Protein AF-A0A1E3PNE6-F1 (afdb_monomer)

InterPro domains:
  IPR037507 Large ribosomal subunit protein mL59 [PTHR28041] (3-87)
  IPR040922 Large ribosomal subunit protein mL59 domain [PF18126] (7-91)

Nearest PDB structures (foldseek):
  5mrc-assembly1_b  TM=9.401E-01  e=1.419E-09  Saccharomyces cerevisiae
  6ywy-assembly1_b  TM=6.662E-01  e=4.002E-05  Neurospora crassa
  9g6k-assembly1_LK  TM=3.836E-01  e=2.087E+00  Toxoplasma gondii

Sequence (97 aa):
FYSLPPKLINFFARYPPAPFREYSSQPELTTAPNANPFLNNRHPVTNNVHDAIYSSRRQSDLYKLAYKYGIHELLPPCKHNKKFYEAKYEESPRLKG

Structure (mmCIF, N/CA/C/O backbone):
data_AF-A0A1E3PNE6-F1
#
_entry.id   AF-A0A1E3PNE6-F1
#
loop_
_atom_site.group_PDB
_atom_site.id
_atom_site.type_symbol
_atom_site.label_atom_id
_atom_site.label_alt_id
_atom_site.label_comp_id
_atom_site.label_asym_id
_atom_site.label_entity_id
_atom_site.label_seq_id
_atom_site.pdbx_PDB_ins_code
_atom_site.Cartn_x
_atom_site.Cartn_y
_atom_site.Cartn_z
_atom_site.occupancy
_atom_site.B_iso_or_equiv
_atom_site.auth_seq_id
_atom_site.auth_comp_id
_atom_site.auth_asym_id
_atom_site.auth_atom_id
_atom_site.pdbx_PDB_model_num
ATOM 1 N N . PHE A 1 1 ? -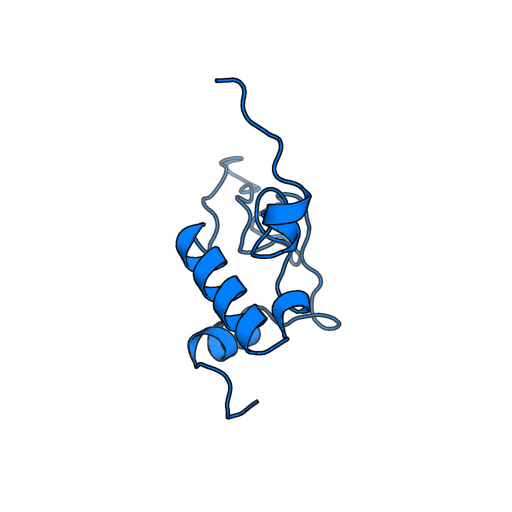13.613 -16.672 4.349 1.00 55.88 1 PHE A N 1
ATOM 2 C CA . PHE A 1 1 ? -13.110 -15.847 3.226 1.00 55.88 1 PHE A CA 1
ATOM 3 C C . PHE A 1 1 ? -14.203 -15.157 2.402 1.00 55.88 1 PHE A C 1
ATOM 5 O O . PHE A 1 1 ? -13.950 -14.052 1.946 1.00 55.88 1 PHE A O 1
ATOM 12 N N . TYR A 1 2 ? -15.415 -15.714 2.253 1.00 61.06 2 TYR A N 1
ATOM 13 C CA . TYR A 1 2 ? -16.488 -15.102 1.439 1.00 61.06 2 TYR A CA 1
ATOM 14 C C . TYR A 1 2 ? -17.069 -13.769 1.957 1.00 61.06 2 TYR A C 1
ATOM 16 O O . TYR A 1 2 ? -17.738 -13.075 1.204 1.00 61.06 2 TYR A O 1
ATOM 24 N N . SER A 1 3 ? -16.790 -13.382 3.207 1.00 82.31 3 SER A N 1
ATOM 25 C CA . SER A 1 3 ? -17.199 -12.081 3.776 1.00 82.31 3 SER A CA 1
ATOM 26 C C . SER A 1 3 ? -16.127 -10.985 3.617 1.00 82.31 3 SER A C 1
ATOM 28 O O . SER A 1 3 ? -16.292 -9.859 4.080 1.00 82.31 3 SER A O 1
ATOM 30 N N . LEU A 1 4 ? -14.986 -11.294 2.983 1.00 87.00 4 LEU A N 1
ATOM 31 C CA . LEU A 1 4 ? -13.944 -10.292 2.773 1.00 87.00 4 LEU A CA 1
ATOM 32 C C . LEU A 1 4 ? -14.324 -9.338 1.633 1.00 87.00 4 LEU A C 1
ATOM 34 O O . LEU A 1 4 ? -14.879 -9.768 0.621 1.00 87.00 4 LEU A O 1
ATOM 38 N N . PRO A 1 5 ? -13.961 -8.048 1.732 1.00 92.94 5 PRO A N 1
ATOM 39 C CA . PRO A 1 5 ? -14.136 -7.113 0.636 1.00 92.94 5 PRO A CA 1
ATOM 40 C C . PRO A 1 5 ? -13.411 -7.604 -0.625 1.00 92.94 5 PRO A C 1
ATOM 42 O O . PRO A 1 5 ? -12.258 -8.041 -0.532 1.00 92.94 5 PRO A O 1
ATOM 45 N N . PRO A 1 6 ? -13.997 -7.426 -1.823 1.00 93.19 6 PRO A N 1
ATOM 46 C CA . PRO A 1 6 ? -13.412 -7.912 -3.074 1.00 93.19 6 PRO A CA 1
ATOM 47 C C . PRO A 1 6 ? -12.014 -7.335 -3.336 1.00 93.19 6 PRO A C 1
ATOM 49 O O . PRO A 1 6 ? -11.161 -7.995 -3.919 1.00 93.19 6 PRO A O 1
ATOM 52 N N . LYS A 1 7 ? -11.727 -6.122 -2.839 1.00 93.56 7 LYS A N 1
ATOM 53 C CA . LYS A 1 7 ? -10.391 -5.508 -2.919 1.00 93.56 7 LYS A CA 1
ATOM 54 C C . LYS A 1 7 ? -9.310 -6.336 -2.218 1.00 93.56 7 LYS A C 1
ATOM 56 O O . LYS A 1 7 ? -8.214 -6.451 -2.759 1.00 93.56 7 LYS A O 1
ATOM 61 N N . LEU A 1 8 ? -9.609 -6.880 -1.037 1.00 93.94 8 LEU A N 1
ATOM 62 C CA . LEU A 1 8 ? -8.670 -7.711 -0.282 1.00 93.94 8 LEU A CA 1
ATOM 63 C C . LEU A 1 8 ? -8.534 -9.091 -0.922 1.00 93.94 8 LEU A C 1
ATOM 65 O O . LEU A 1 8 ? -7.418 -9.569 -1.077 1.00 93.94 8 LEU A O 1
ATOM 69 N N . ILE A 1 9 ? -9.644 -9.681 -1.374 1.00 93.62 9 ILE A N 1
ATOM 70 C CA . ILE A 1 9 ? -9.629 -10.968 -2.087 1.00 93.62 9 ILE A CA 1
ATOM 71 C C . ILE A 1 9 ? -8.743 -10.877 -3.334 1.00 93.62 9 ILE A C 1
ATOM 73 O O . ILE A 1 9 ? -7.823 -11.671 -3.495 1.00 93.62 9 ILE A O 1
ATOM 77 N N . ASN A 1 10 ? -8.953 -9.860 -4.172 1.00 94.81 10 ASN A N 1
ATOM 78 C CA . ASN A 1 10 ? -8.164 -9.656 -5.387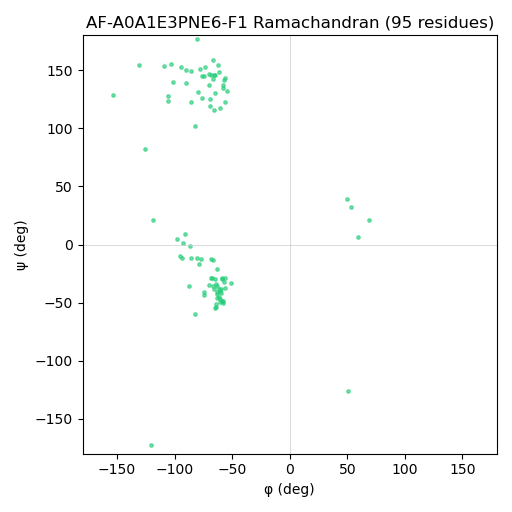 1.00 94.81 10 ASN A CA 1
ATOM 79 C C . ASN A 1 10 ? -6.687 -9.374 -5.083 1.00 94.81 10 ASN A C 1
ATOM 81 O O . ASN A 1 10 ? -5.813 -9.766 -5.855 1.00 94.81 10 ASN A O 1
ATOM 85 N N . PHE A 1 11 ? -6.402 -8.684 -3.973 1.00 95.69 11 PHE A N 1
ATOM 86 C CA . PHE A 1 11 ? -5.030 -8.461 -3.534 1.00 95.69 11 PHE A CA 1
ATOM 87 C C . PHE A 1 11 ? -4.353 -9.783 -3.172 1.00 95.69 11 PHE A C 1
ATOM 89 O O . PHE A 1 11 ? -3.324 -10.094 -3.760 1.00 95.69 11 PHE A O 1
ATOM 96 N N . PHE A 1 12 ? -4.953 -10.582 -2.286 1.00 93.75 12 PHE A N 1
ATOM 97 C CA . PHE A 1 12 ? -4.369 -11.850 -1.840 1.00 93.75 12 PHE A CA 1
ATOM 98 C C . PHE A 1 12 ? -4.332 -12.924 -2.930 1.00 93.75 12 PHE A C 1
ATOM 100 O O . PHE A 1 12 ? -3.421 -13.742 -2.941 1.00 93.75 12 PHE A O 1
ATOM 107 N N . ALA A 1 13 ? -5.261 -12.895 -3.889 1.00 93.81 13 ALA A N 1
ATOM 108 C CA . ALA A 1 13 ? -5.209 -13.772 -5.058 1.00 93.81 13 ALA A CA 1
ATOM 109 C C . ALA A 1 13 ? -3.968 -13.504 -5.928 1.00 93.81 13 ALA A C 1
ATOM 111 O O . ALA A 1 13 ? -3.393 -14.429 -6.494 1.00 93.81 13 ALA A O 1
ATOM 112 N N . ARG A 1 14 ? -3.541 -12.238 -6.031 1.00 94.62 14 ARG A N 1
ATOM 113 C CA . ARG A 1 14 ? -2.350 -11.843 -6.798 1.00 94.62 14 ARG A CA 1
ATOM 114 C C . ARG A 1 14 ? -1.064 -11.913 -5.973 1.00 94.62 14 ARG A C 1
ATOM 116 O O . ARG A 1 14 ? -0.006 -12.233 -6.510 1.00 94.62 14 ARG A O 1
ATOM 123 N N . TYR A 1 15 ? -1.163 -11.581 -4.693 1.00 94.75 15 TYR A N 1
ATOM 124 C CA . TYR A 1 15 ? -0.069 -11.515 -3.737 1.00 94.75 15 TYR A CA 1
ATOM 125 C C . TYR A 1 15 ? -0.414 -12.394 -2.531 1.00 94.75 15 TYR A C 1
ATOM 127 O O . TYR A 1 15 ? -0.913 -11.881 -1.525 1.00 94.75 15 TYR A O 1
ATOM 135 N N . PRO A 1 16 ? -0.191 -13.718 -2.624 1.00 93.69 16 PRO A N 1
ATOM 136 C CA . PRO A 1 16 ? -0.507 -14.623 -1.530 1.00 93.69 16 PRO A CA 1
ATOM 137 C C . PRO A 1 16 ? 0.390 -14.325 -0.315 1.00 93.69 16 PRO A C 1
ATOM 139 O O . PRO A 1 16 ? 1.542 -13.922 -0.513 1.00 93.69 16 PRO A O 1
ATOM 142 N N . PRO A 1 17 ? -0.121 -14.485 0.917 1.00 92.56 17 PRO A N 1
ATOM 143 C CA . PRO A 1 17 ? 0.655 -14.315 2.144 1.00 92.56 17 PRO A CA 1
ATOM 144 C C . PRO A 1 17 ? 1.509 -15.558 2.466 1.00 92.56 17 PRO A C 1
ATOM 146 O O . PRO A 1 17 ? 1.434 -16.583 1.779 1.00 92.56 17 PRO A O 1
ATOM 149 N N . ALA A 1 18 ? 2.303 -15.483 3.538 1.00 87.69 18 ALA A N 1
ATOM 150 C CA . ALA A 1 18 ? 3.053 -16.622 4.068 1.00 87.69 18 ALA A CA 1
ATOM 151 C C . ALA A 1 18 ? 2.116 -17.811 4.395 1.00 87.69 18 ALA A C 1
ATOM 153 O O . ALA A 1 18 ? 0.982 -17.587 4.832 1.00 87.69 18 ALA A O 1
ATOM 154 N N . PRO A 1 19 ? 2.542 -19.071 4.172 1.00 85.19 19 PRO A N 1
ATOM 155 C CA . PRO A 1 19 ? 3.893 -19.522 3.803 1.00 85.19 19 PRO A CA 1
ATOM 156 C C . PRO A 1 19 ? 4.187 -19.516 2.293 1.00 85.19 19 PRO A C 1
ATOM 158 O O . PRO A 1 19 ? 5.284 -19.870 1.879 1.00 85.19 19 PRO A O 1
ATOM 161 N N . PHE A 1 20 ? 3.223 -19.146 1.444 1.00 87.69 20 PHE A N 1
ATOM 162 C CA . PHE A 1 20 ? 3.399 -19.239 -0.010 1.00 87.69 20 PHE A CA 1
ATOM 163 C C . PHE A 1 20 ? 4.394 -18.214 -0.553 1.00 87.69 20 PHE A C 1
ATOM 165 O O . PHE A 1 20 ? 5.090 -18.488 -1.531 1.00 87.69 20 PHE A O 1
ATOM 172 N N . ARG A 1 21 ? 4.427 -17.016 0.040 1.00 90.06 21 ARG A N 1
ATOM 173 C CA . ARG A 1 21 ? 5.325 -15.943 -0.384 1.00 90.06 21 ARG A CA 1
ATOM 174 C C . ARG A 1 21 ? 5.641 -15.002 0.767 1.00 90.06 21 ARG A C 1
ATOM 176 O O . ARG A 1 21 ? 4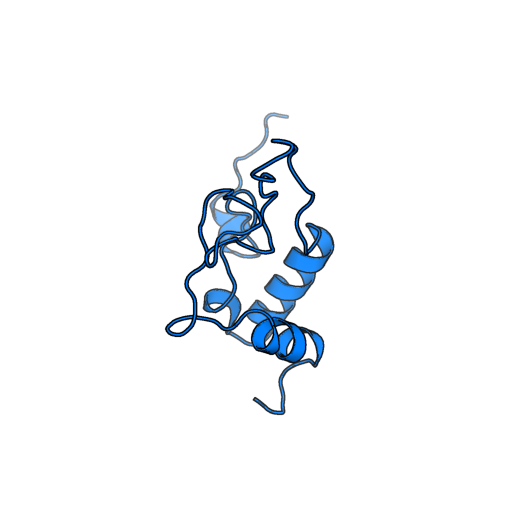.737 -14.476 1.411 1.00 90.06 21 ARG A O 1
ATOM 183 N N . GLU A 1 22 ? 6.928 -14.760 0.970 1.00 91.38 22 GLU A N 1
ATOM 184 C CA . GLU A 1 22 ? 7.439 -13.744 1.884 1.00 91.38 22 GLU A CA 1
ATOM 185 C C . GLU A 1 22 ? 7.957 -12.565 1.062 1.00 91.38 22 GLU A C 1
ATOM 187 O O . GLU A 1 22 ? 8.716 -12.733 0.104 1.00 91.38 22 GLU A O 1
ATOM 192 N N . TYR A 1 23 ? 7.497 -11.363 1.397 1.00 93.88 23 TYR A N 1
ATOM 193 C CA . TYR A 1 23 ? 7.876 -10.147 0.686 1.00 93.88 23 TYR A CA 1
ATOM 194 C C . TYR A 1 23 ? 8.934 -9.390 1.471 1.00 93.88 23 TYR A C 1
ATOM 196 O O . TYR A 1 23 ? 8.841 -9.257 2.691 1.00 93.88 23 TYR A O 1
ATOM 204 N N . SER A 1 24 ? 9.906 -8.841 0.752 1.00 93.19 24 SER A N 1
ATOM 205 C CA . SER A 1 24 ? 10.998 -8.089 1.359 1.00 93.19 24 SER A CA 1
ATOM 206 C C . SER A 1 24 ? 10.514 -6.803 2.036 1.00 93.19 24 SER A C 1
ATOM 208 O O . SER A 1 24 ? 9.584 -6.128 1.573 1.00 93.19 24 SER A O 1
ATOM 210 N N . SER A 1 25 ? 11.175 -6.440 3.135 1.00 92.00 25 SER A N 1
ATOM 211 C CA . SER A 1 25 ? 11.012 -5.137 3.792 1.00 92.00 25 SER A CA 1
ATOM 212 C C . SER A 1 25 ? 11.786 -4.024 3.084 1.00 92.00 25 SER A C 1
ATOM 214 O O . SER A 1 25 ? 11.500 -2.846 3.299 1.00 92.00 25 SER A O 1
ATOM 216 N N . GLN A 1 26 ? 12.738 -4.390 2.222 1.00 92.31 26 GLN A N 1
ATOM 217 C CA . GLN A 1 26 ? 13.596 -3.473 1.484 1.00 92.31 26 GLN A CA 1
ATOM 218 C C . GLN A 1 26 ? 13.232 -3.457 -0.008 1.00 92.31 26 GLN A C 1
ATOM 220 O O . GLN A 1 26 ? 12.662 -4.423 -0.519 1.00 92.31 26 GLN A O 1
ATOM 225 N N . PRO A 1 27 ? 13.509 -2.351 -0.722 1.00 93.06 27 PRO A N 1
ATOM 226 C CA . PRO A 1 27 ? 13.303 -2.294 -2.163 1.00 93.06 27 PRO A CA 1
ATOM 227 C C . PRO A 1 27 ? 14.242 -3.274 -2.873 1.00 93.06 27 PRO A C 1
ATOM 229 O O . PRO A 1 27 ? 15.451 -3.266 -2.646 1.00 93.06 27 PRO A O 1
ATOM 232 N N . GLU A 1 28 ? 13.681 -4.088 -3.763 1.00 94.06 28 GLU A N 1
ATOM 233 C CA . GLU A 1 28 ? 14.415 -5.134 -4.480 1.00 94.06 28 GLU A CA 1
ATOM 234 C C . GLU A 1 28 ? 14.363 -4.936 -5.995 1.00 94.06 28 GLU A C 1
ATOM 236 O O . GLU A 1 28 ? 13.890 -3.915 -6.502 1.00 94.06 28 GLU A O 1
ATOM 241 N N . LEU A 1 29 ? 14.872 -5.918 -6.740 1.00 95.25 29 LEU A N 1
ATOM 242 C CA . LEU A 1 29 ? 14.727 -5.956 -8.185 1.00 95.25 29 LEU A CA 1
ATOM 243 C C . LEU A 1 29 ? 13.270 -6.245 -8.562 1.00 95.25 29 LEU A C 1
ATOM 245 O O . LEU A 1 29 ? 12.632 -7.129 -8.004 1.00 95.25 29 LEU A O 1
ATOM 249 N N . THR A 1 30 ? 12.749 -5.538 -9.561 1.00 92.75 30 THR A N 1
ATOM 250 C CA . THR A 1 30 ? 11.368 -5.714 -10.062 1.00 92.75 30 THR A CA 1
ATOM 251 C C . THR A 1 30 ? 11.047 -7.145 -10.510 1.00 92.75 30 THR A C 1
ATOM 253 O O . THR A 1 30 ? 9.895 -7.560 -10.423 1.00 92.75 30 THR A O 1
ATOM 256 N N . THR A 1 31 ? 12.048 -7.901 -10.967 1.00 92.81 31 THR A N 1
ATOM 257 C CA . THR A 1 31 ? 11.914 -9.303 -11.402 1.00 92.81 31 THR A CA 1
ATOM 258 C C . THR A 1 31 ? 12.021 -10.303 -10.243 1.00 92.81 31 THR A C 1
ATOM 260 O O . THR A 1 31 ? 11.730 -11.482 -10.429 1.00 92.81 31 THR A O 1
ATOM 263 N N . ALA A 1 32 ? 12.439 -9.866 -9.051 1.00 93.56 32 ALA A N 1
ATOM 264 C CA . ALA A 1 32 ? 12.654 -10.760 -7.922 1.00 93.56 32 ALA A CA 1
ATOM 265 C C . ALA A 1 32 ? 11.325 -11.369 -7.423 1.00 93.56 32 ALA A C 1
ATOM 267 O O . ALA A 1 32 ? 10.293 -10.689 -7.385 1.00 93.56 32 ALA A O 1
ATOM 268 N N . PRO A 1 33 ? 11.312 -12.648 -7.010 1.00 91.50 33 PRO A N 1
ATOM 269 C CA . PRO A 1 33 ? 10.096 -13.301 -6.538 1.00 91.50 33 PRO A CA 1
ATOM 270 C C . PRO A 1 33 ? 9.593 -12.702 -5.216 1.00 91.50 33 PRO A C 1
ATOM 272 O O . PRO A 1 33 ? 8.398 -12.660 -4.979 1.00 91.50 33 PRO A O 1
ATOM 275 N N . ASN A 1 34 ? 10.456 -12.171 -4.372 1.00 92.88 34 ASN A N 1
ATOM 276 C CA . ASN A 1 34 ? 10.139 -11.521 -3.097 1.00 92.88 34 ASN A CA 1
ATOM 277 C C . ASN A 1 34 ? 9.908 -9.999 -3.227 1.00 92.88 34 ASN A C 1
ATOM 279 O O . ASN A 1 34 ? 9.777 -9.305 -2.214 1.00 92.88 34 ASN A O 1
ATOM 283 N N . ALA A 1 35 ? 9.828 -9.468 -4.454 1.00 94.56 35 ALA A N 1
ATOM 284 C CA . ALA A 1 35 ? 9.613 -8.048 -4.706 1.00 94.56 35 ALA A CA 1
ATOM 285 C C . ALA A 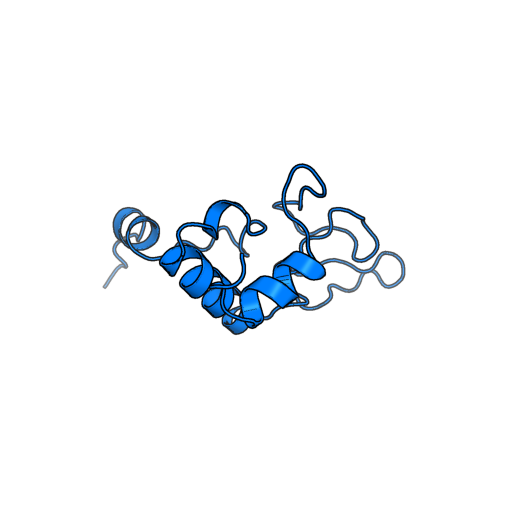1 35 ? 8.277 -7.568 -4.117 1.00 94.56 35 ALA A C 1
ATOM 287 O O . ALA A 1 35 ? 7.189 -8.004 -4.508 1.00 94.56 35 ALA A O 1
ATOM 288 N N . ASN A 1 36 ? 8.359 -6.635 -3.173 1.00 94.94 36 ASN A N 1
ATOM 289 C CA . ASN A 1 36 ? 7.197 -6.130 -2.459 1.00 94.94 36 ASN A CA 1
ATOM 290 C C . ASN A 1 36 ? 6.389 -5.157 -3.345 1.00 94.94 36 ASN A C 1
ATOM 292 O O . ASN A 1 36 ? 6.954 -4.172 -3.834 1.00 94.94 36 ASN A O 1
ATOM 296 N N . PRO A 1 37 ? 5.070 -5.365 -3.535 1.00 95.19 37 PRO A N 1
ATOM 297 C CA . PRO A 1 37 ? 4.234 -4.489 -4.362 1.00 95.19 37 PRO A CA 1
ATOM 298 C C . PRO A 1 37 ? 4.021 -3.082 -3.778 1.00 95.19 37 PRO A C 1
ATOM 300 O O . PRO A 1 37 ? 3.495 -2.203 -4.469 1.00 95.19 37 PRO A O 1
ATOM 303 N N . PHE A 1 38 ? 4.382 -2.867 -2.510 1.00 95.62 38 PHE A N 1
ATOM 304 C CA . PHE A 1 38 ? 4.265 -1.593 -1.803 1.00 95.62 38 PHE A CA 1
ATOM 305 C C . PHE A 1 38 ? 5.542 -0.744 -1.860 1.00 95.62 38 PHE A C 1
ATOM 307 O O . PHE A 1 38 ? 5.515 0.440 -1.510 1.00 95.62 38 PHE A O 1
ATOM 314 N N . LEU A 1 39 ? 6.657 -1.318 -2.308 1.00 95.19 39 LEU A N 1
ATOM 315 C CA . LEU A 1 39 ? 7.940 -0.632 -2.382 1.00 95.19 39 LEU A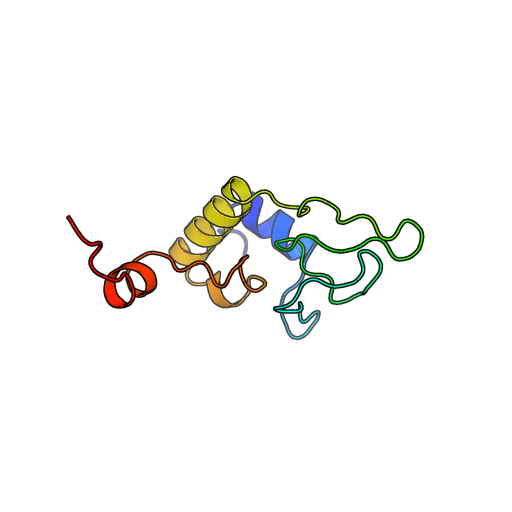 CA 1
ATOM 316 C C . LEU A 1 39 ? 8.266 -0.225 -3.817 1.00 95.19 39 LEU A C 1
ATOM 318 O O . LEU A 1 39 ? 7.769 -0.795 -4.788 1.00 95.19 39 LEU A O 1
ATOM 322 N N . ASN A 1 40 ? 9.099 0.805 -3.929 1.00 95.50 40 ASN A N 1
ATOM 323 C CA . ASN A 1 40 ? 9.628 1.254 -5.205 1.00 95.50 40 ASN A CA 1
ATOM 324 C C . ASN A 1 40 ? 10.821 0.355 -5.553 1.00 95.50 40 ASN A C 1
ATOM 326 O O . ASN A 1 40 ? 11.899 0.513 -4.981 1.00 95.50 40 ASN A O 1
ATOM 330 N N . ASN A 1 41 ? 10.608 -0.608 -6.445 1.00 95.19 41 ASN A N 1
ATOM 331 C CA . ASN A 1 41 ? 11.610 -1.610 -6.811 1.00 95.19 41 ASN A CA 1
ATOM 332 C C . ASN A 1 41 ? 12.459 -1.130 -7.997 1.00 95.19 41 ASN A C 1
ATOM 334 O O . ASN A 1 41 ? 11.989 -0.378 -8.852 1.00 95.19 41 ASN A O 1
ATOM 338 N N . ARG A 1 42 ? 13.715 -1.572 -8.074 1.00 96.50 42 ARG A N 1
ATOM 339 C CA . ARG A 1 42 ? 14.656 -1.197 -9.141 1.00 96.50 42 ARG A CA 1
ATOM 340 C C . ARG A 1 42 ? 14.569 -2.161 -10.320 1.00 96.50 42 ARG A C 1
ATOM 342 O O . ARG A 1 42 ? 14.465 -3.373 -10.150 1.00 96.50 42 ARG A O 1
ATOM 349 N N . HIS A 1 43 ? 14.624 -1.649 -11.539 1.00 96.75 43 HIS A N 1
ATOM 350 C CA . HIS A 1 43 ? 14.680 -2.488 -12.728 1.00 96.75 43 HIS A CA 1
ATOM 351 C C . HIS A 1 43 ? 16.108 -3.006 -12.967 1.00 96.75 43 HIS A C 1
ATOM 353 O O . HIS A 1 43 ? 17.036 -2.197 -12.965 1.00 96.75 43 HIS A O 1
ATOM 359 N N . PRO A 1 44 ? 16.321 -4.317 -13.203 1.00 95.75 44 PRO A N 1
ATOM 360 C CA . PRO A 1 44 ? 17.670 -4.886 -13.294 1.00 95.75 44 PRO A CA 1
ATOM 361 C C . PRO A 1 44 ? 18.474 -4.385 -14.505 1.00 95.75 44 PRO A C 1
ATOM 363 O O . PRO A 1 44 ? 19.674 -4.179 -14.388 1.00 95.75 44 PRO A O 1
ATOM 366 N N . VAL A 1 45 ? 17.823 -4.159 -15.655 1.00 96.25 45 VAL A N 1
ATOM 367 C CA . VAL A 1 45 ? 18.509 -3.742 -16.899 1.00 96.25 45 VAL A CA 1
ATOM 368 C C . VAL A 1 45 ? 18.772 -2.233 -16.932 1.00 96.25 45 VAL A C 1
ATOM 370 O O . VAL A 1 45 ? 19.911 -1.793 -17.015 1.00 96.25 45 VAL A O 1
ATOM 373 N N . THR A 1 46 ? 17.714 -1.422 -16.852 1.00 95.38 46 THR A N 1
ATOM 374 C CA . THR A 1 46 ? 17.797 0.046 -16.931 1.00 95.38 46 THR A CA 1
ATOM 375 C C . THR A 1 46 ? 18.288 0.714 -15.651 1.00 95.38 46 THR A C 1
ATOM 377 O O . THR A 1 46 ? 18.576 1.903 -15.678 1.00 95.38 46 THR A O 1
ATOM 380 N N . ASN A 1 47 ? 18.357 -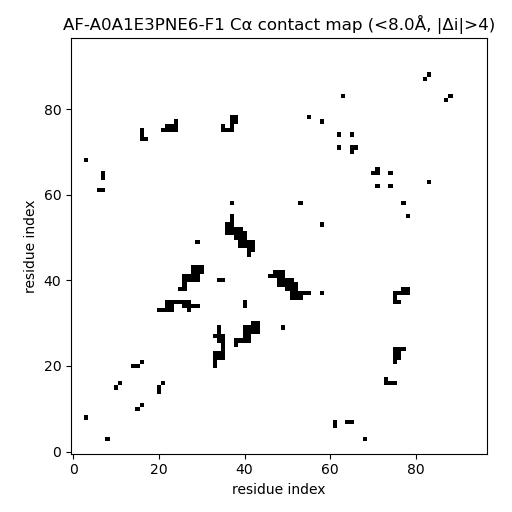0.006 -14.524 1.00 93.81 47 ASN A N 1
ATOM 381 C CA . ASN A 1 47 ? 18.692 0.530 -13.199 1.00 93.81 47 ASN A CA 1
ATOM 382 C C . ASN A 1 47 ? 17.767 1.640 -12.670 1.00 93.81 47 ASN A C 1
ATOM 384 O O . ASN A 1 47 ? 18.007 2.174 -11.586 1.00 93.81 47 ASN A O 1
ATOM 388 N N . ASN A 1 48 ? 16.678 1.932 -13.378 1.00 96.62 48 ASN A N 1
ATOM 389 C CA . ASN A 1 48 ? 15.683 2.907 -12.963 1.00 96.62 48 ASN A CA 1
ATOM 390 C C . ASN A 1 48 ? 14.816 2.347 -11.835 1.00 96.62 48 ASN A C 1
ATOM 392 O O . ASN A 1 48 ? 14.493 1.157 -11.800 1.00 96.62 48 ASN A O 1
ATOM 396 N N . VAL A 1 49 ? 14.410 3.217 -10.917 1.00 96.50 49 VAL A N 1
ATOM 397 C CA . VAL A 1 49 ? 13.475 2.869 -9.847 1.00 96.50 49 VAL A CA 1
ATOM 398 C C . VAL A 1 49 ? 12.057 3.024 -10.377 1.00 96.50 49 VAL A C 1
ATOM 400 O O . VAL A 1 49 ? 11.682 4.093 -10.850 1.00 96.50 49 VAL A O 1
ATOM 403 N N . HIS A 1 50 ? 11.278 1.952 -10.314 1.00 95.44 50 HIS A N 1
ATOM 404 C CA . HIS A 1 50 ? 9.874 1.973 -10.688 1.00 95.44 50 HIS A CA 1
ATOM 405 C C . HIS A 1 50 ? 9.026 2.428 -9.500 1.00 95.44 50 HIS A C 1
ATOM 407 O O . HIS A 1 50 ? 9.346 2.161 -8.336 1.00 95.44 50 HIS A O 1
ATOM 413 N N . ASP A 1 51 ? 7.907 3.079 -9.799 1.00 95.25 51 ASP A N 1
ATOM 414 C CA . ASP A 1 51 ? 6.892 3.348 -8.792 1.00 95.25 51 ASP A CA 1
ATOM 415 C C . ASP A 1 51 ? 6.328 2.044 -8.220 1.00 95.25 51 ASP A C 1
ATOM 417 O O . ASP A 1 51 ? 6.235 1.017 -8.901 1.00 95.25 51 ASP A O 1
ATOM 421 N N . ALA A 1 52 ? 5.933 2.087 -6.948 1.00 95.38 52 ALA A N 1
ATOM 422 C CA . ALA A 1 52 ? 5.267 0.962 -6.312 1.00 95.38 52 ALA A CA 1
ATOM 423 C C . ALA A 1 52 ? 3.983 0.586 -7.072 1.00 95.38 52 ALA A C 1
ATOM 425 O O . ALA A 1 52 ? 3.169 1.446 -7.417 1.00 95.38 52 ALA A O 1
ATOM 426 N N . ILE A 1 53 ? 3.762 -0.719 -7.258 1.00 95.75 53 ILE A N 1
ATOM 427 C CA . ILE A 1 53 ? 2.594 -1.265 -7.972 1.00 95.75 53 ILE A CA 1
ATOM 428 C C . ILE A 1 53 ? 1.286 -0.772 -7.332 1.00 95.75 53 ILE A C 1
ATOM 430 O O . ILE A 1 53 ? 0.300 -0.474 -8.015 1.00 95.75 53 ILE A O 1
ATOM 434 N N . TYR A 1 54 ? 1.276 -0.665 -6.003 1.00 95.94 54 TYR A N 1
ATOM 435 C CA . TYR A 1 54 ? 0.221 0.009 -5.260 1.00 95.94 54 TYR A CA 1
ATOM 436 C C . TYR A 1 54 ? 0.756 1.342 -4.761 1.00 95.94 54 TYR A C 1
ATOM 438 O O . TYR A 1 54 ? 1.722 1.378 -4.010 1.00 95.94 54 TYR A O 1
ATOM 446 N N . SER A 1 55 ? 0.095 2.442 -5.114 1.00 95.31 55 SER A N 1
ATOM 447 C CA . SER A 1 55 ? 0.442 3.766 -4.594 1.00 95.31 55 SER A CA 1
ATOM 448 C C . SER A 1 55 ? 0.176 3.880 -3.090 1.00 95.31 55 SER A C 1
ATOM 450 O O . SER A 1 55 ? -0.685 3.180 -2.551 1.00 95.31 55 SER A O 1
ATOM 452 N N . SER A 1 56 ? 0.831 4.827 -2.409 1.00 93.62 56 SER A N 1
ATOM 453 C CA . SER A 1 56 ? 0.696 5.039 -0.956 1.00 93.62 56 SER A CA 1
ATOM 454 C C . SER A 1 56 ? -0.757 5.165 -0.477 1.00 93.62 56 SER A C 1
ATOM 456 O O . SER A 1 56 ? -1.096 4.717 0.623 1.00 93.62 56 SER A O 1
ATOM 458 N N . ARG A 1 57 ? -1.640 5.746 -1.305 1.00 95.19 57 ARG A N 1
ATOM 459 C CA . ARG A 1 57 ? -3.085 5.800 -1.039 1.00 95.19 57 ARG A CA 1
ATOM 460 C C . ARG A 1 57 ? -3.701 4.401 -1.041 1.00 95.19 57 ARG A C 1
ATOM 462 O O . ARG A 1 57 ? -4.301 4.009 -0.048 1.00 95.19 57 ARG A O 1
ATOM 469 N N . ARG A 1 58 ? -3.512 3.634 -2.123 1.00 96.00 58 ARG A N 1
ATOM 470 C CA . ARG A 1 58 ? -4.068 2.276 -2.268 1.00 96.00 58 ARG A CA 1
ATOM 471 C C . ARG A 1 58 ? -3.535 1.319 -1.204 1.00 96.00 58 ARG A C 1
ATOM 473 O O . ARG A 1 58 ? -4.302 0.510 -0.696 1.00 96.00 58 ARG A O 1
ATOM 480 N N . GLN A 1 59 ? -2.256 1.441 -0.852 1.00 95.25 59 GLN A N 1
ATOM 481 C CA . GLN A 1 59 ? -1.651 0.708 0.263 1.00 95.25 59 GLN A CA 1
ATOM 482 C C . GLN A 1 59 ? -2.376 1.010 1.576 1.00 95.25 59 GLN A C 1
ATOM 484 O O . GLN A 1 59 ? -2.778 0.098 2.287 1.00 95.25 59 GLN A O 1
ATOM 489 N N . SER A 1 60 ? -2.602 2.295 1.869 1.00 95.31 60 SER A N 1
ATOM 490 C CA . SER A 1 60 ? -3.297 2.715 3.091 1.00 95.31 60 SER A CA 1
ATOM 491 C C . SER A 1 60 ? -4.740 2.213 3.123 1.00 95.31 60 SER A C 1
ATOM 493 O O . SER A 1 60 ? -5.203 1.775 4.169 1.00 95.31 60 SER A O 1
ATOM 495 N N . ASP A 1 61 ? -5.448 2.251 1.994 1.00 96.12 61 ASP A N 1
ATOM 496 C CA . ASP A 1 61 ? -6.816 1.734 1.900 1.00 96.12 61 ASP A CA 1
ATOM 497 C C . ASP A 1 61 ? -6.863 0.219 2.153 1.00 96.12 61 ASP A C 1
ATOM 499 O O . ASP A 1 61 ? -7.729 -0.248 2.892 1.00 96.12 61 ASP A O 1
ATOM 503 N N . LEU A 1 62 ? -5.920 -0.545 1.585 1.00 96.00 62 LEU A N 1
ATOM 504 C CA . LEU A 1 62 ? -5.792 -1.983 1.840 1.00 96.00 62 LEU A CA 1
ATOM 505 C C . LEU A 1 62 ? -5.459 -2.271 3.300 1.00 96.00 62 LEU A C 1
ATOM 507 O O . LEU A 1 62 ? -6.111 -3.123 3.892 1.00 96.00 62 LEU A O 1
ATOM 511 N N . TYR A 1 63 ? -4.506 -1.542 3.883 1.00 96.19 63 TYR A N 1
ATOM 512 C CA . TYR A 1 63 ? -4.126 -1.718 5.281 1.00 96.19 63 TYR A CA 1
ATOM 513 C C . TYR A 1 63 ? -5.305 -1.443 6.214 1.00 96.19 63 TYR A C 1
ATOM 515 O O . TYR A 1 63 ? -5.635 -2.275 7.049 1.00 96.19 63 TYR A O 1
ATOM 523 N N . LYS A 1 64 ? -5.999 -0.311 6.043 1.00 95.50 64 LYS A N 1
ATOM 524 C CA . LYS A 1 64 ? -7.171 0.040 6.861 1.00 95.50 64 LYS A CA 1
ATOM 525 C C . LYS A 1 64 ? -8.293 -0.989 6.730 1.00 95.50 64 LYS A C 1
ATOM 527 O O . LYS A 1 64 ? -8.942 -1.321 7.718 1.00 95.50 64 LYS A O 1
ATOM 532 N N . LEU A 1 65 ? -8.524 -1.501 5.517 1.00 95.62 65 LEU A N 1
ATOM 533 C CA . LEU A 1 65 ? -9.472 -2.592 5.309 1.00 95.62 65 LEU A CA 1
ATOM 534 C C . LEU A 1 65 ? -9.005 -3.857 6.029 1.00 95.62 65 LEU A C 1
ATOM 536 O O . LEU A 1 65 ? -9.770 -4.407 6.805 1.00 95.62 65 LEU A O 1
ATOM 540 N N . ALA A 1 66 ? -7.766 -4.298 5.829 1.00 95.12 66 ALA A N 1
ATOM 541 C CA . ALA A 1 66 ? -7.238 -5.496 6.476 1.00 95.12 66 ALA A CA 1
ATOM 542 C C . ALA A 1 66 ? -7.271 -5.386 8.006 1.00 95.12 66 ALA A C 1
ATOM 544 O O . ALA A 1 66 ? -7.637 -6.349 8.671 1.00 95.12 66 ALA A O 1
ATOM 545 N N . TYR A 1 67 ? -6.988 -4.198 8.547 1.00 95.38 67 TYR A N 1
ATOM 546 C CA . TYR A 1 67 ? -7.082 -3.886 9.969 1.00 95.38 67 TYR A CA 1
ATOM 547 C C . TYR A 1 67 ? -8.508 -4.064 10.497 1.00 95.38 67 TYR A C 1
ATOM 549 O O . TYR A 1 67 ? -8.715 -4.769 11.478 1.00 95.38 67 TYR A O 1
ATOM 557 N N . LYS A 1 68 ? -9.515 -3.540 9.784 1.00 94.50 68 LYS A N 1
ATOM 558 C CA . LYS A 1 68 ? -10.933 -3.725 10.138 1.00 94.50 68 LYS A CA 1
ATOM 559 C C . LYS A 1 68 ? -11.347 -5.203 10.217 1.00 94.50 68 LYS A C 1
ATOM 561 O O . LYS A 1 68 ? -12.230 -5.539 10.997 1.00 94.50 68 LYS A O 1
ATOM 566 N N . TYR A 1 69 ? -10.743 -6.063 9.398 1.00 93.94 69 TYR A N 1
ATOM 567 C CA . TYR A 1 69 ? -11.026 -7.503 9.363 1.00 93.94 69 TYR A CA 1
ATOM 568 C C . TYR A 1 69 ? -10.015 -8.347 10.162 1.00 93.94 69 TYR A C 1
ATOM 570 O O . TYR A 1 69 ? -10.098 -9.570 10.110 1.00 93.94 69 TYR A O 1
ATOM 578 N N . GLY A 1 70 ? -9.067 -7.731 10.881 1.00 92.94 70 GLY A N 1
ATOM 579 C CA . GLY A 1 70 ? -8.083 -8.437 11.712 1.00 92.94 70 GLY A CA 1
ATOM 580 C C . GLY A 1 70 ? -7.034 -9.252 10.943 1.00 92.94 70 GLY A C 1
ATOM 581 O O . GLY A 1 70 ? -6.443 -10.166 11.502 1.00 92.94 70 GLY A O 1
ATOM 582 N N . ILE A 1 71 ? -6.802 -8.953 9.661 1.00 93.75 71 ILE A N 1
ATOM 583 C CA . ILE A 1 71 ? -5.884 -9.705 8.779 1.00 93.75 71 ILE A CA 1
ATOM 584 C C . ILE A 1 71 ? -4.721 -8.853 8.252 1.00 93.75 71 ILE A C 1
ATOM 586 O O . ILE A 1 71 ? -4.141 -9.152 7.209 1.00 93.75 71 ILE A O 1
ATOM 590 N N . HIS A 1 72 ? -4.397 -7.752 8.931 1.00 92.81 72 HIS A N 1
ATOM 591 C CA . HIS A 1 72 ? -3.343 -6.830 8.491 1.00 92.81 72 HIS A CA 1
ATOM 592 C C . HIS A 1 72 ? -1.940 -7.449 8.508 1.00 92.81 72 HIS A C 1
ATOM 594 O O . HIS A 1 72 ? -1.138 -7.098 7.651 1.00 92.81 72 HIS A O 1
ATOM 600 N N . GLU A 1 73 ? -1.672 -8.405 9.399 1.00 92.31 73 GLU A N 1
ATOM 601 C CA . GLU A 1 73 ? -0.395 -9.138 9.481 1.00 92.31 73 GLU A CA 1
ATOM 602 C C . GLU A 1 73 ? -0.083 -9.972 8.229 1.00 92.31 73 GLU A C 1
ATOM 604 O O . GLU A 1 73 ? 1.067 -10.295 7.956 1.00 92.31 73 GLU A O 1
ATOM 609 N N . LEU A 1 74 ? -1.103 -10.307 7.431 1.00 93.50 74 LEU A N 1
ATOM 610 C CA . LEU A 1 74 ? -0.928 -11.049 6.179 1.00 93.50 74 LEU A CA 1
ATOM 611 C C . LEU A 1 74 ? -0.477 -10.151 5.018 1.00 93.50 74 LEU A C 1
ATOM 613 O O . LEU A 1 74 ? -0.149 -10.650 3.941 1.00 93.50 74 LEU A O 1
ATOM 617 N N . LEU A 1 75 ? -0.520 -8.827 5.185 1.00 94.00 75 LEU A N 1
ATOM 618 C CA . LEU A 1 75 ? -0.068 -7.898 4.157 1.00 94.00 75 LEU A CA 1
ATOM 619 C C . LEU A 1 75 ? 1.464 -7.811 4.129 1.00 94.00 75 LEU A C 1
ATOM 621 O O . LEU A 1 75 ? 2.112 -7.930 5.166 1.00 94.00 75 LEU A O 1
ATOM 625 N N . PRO A 1 76 ? 2.059 -7.522 2.958 1.00 94.06 76 PRO A N 1
ATOM 626 C CA . PRO A 1 76 ? 3.475 -7.211 2.898 1.00 94.06 76 PRO A CA 1
ATOM 627 C C . PRO A 1 76 ? 3.801 -5.944 3.707 1.00 94.06 76 PRO A C 1
ATOM 629 O O . PRO A 1 76 ? 2.941 -5.064 3.859 1.00 94.06 76 PRO A O 1
ATOM 632 N N . PRO A 1 77 ? 5.050 -5.805 4.186 1.00 92.62 77 PRO A N 1
ATOM 633 C CA . PRO A 1 77 ? 5.454 -4.651 4.977 1.00 92.62 77 PRO A CA 1
ATOM 634 C C . PRO A 1 77 ? 5.235 -3.352 4.192 1.00 92.62 77 PRO A C 1
ATOM 636 O O . PRO A 1 77 ? 5.543 -3.249 3.000 1.00 92.62 77 PRO A O 1
ATOM 639 N N . CYS A 1 78 ? 4.654 -2.357 4.862 1.00 90.00 78 CYS A N 1
ATOM 640 C CA . CYS A 1 78 ?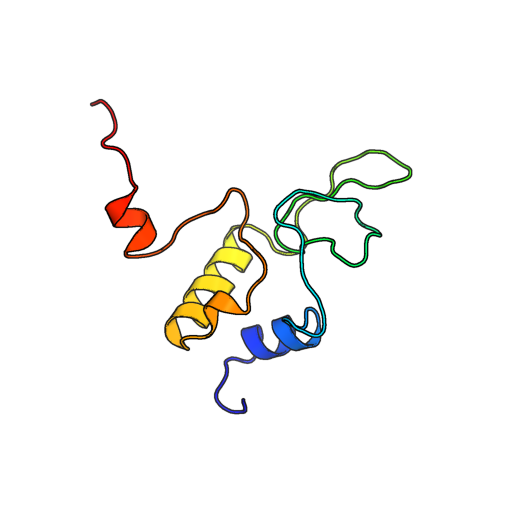 4.314 -1.077 4.247 1.00 90.00 78 CYS A CA 1
ATOM 641 C C . CYS A 1 78 ? 5.557 -0.212 4.004 1.00 90.00 78 CYS A C 1
ATOM 643 O O . CYS A 1 78 ? 6.543 -0.272 4.740 1.00 90.00 78 CYS A O 1
ATOM 645 N N . LYS A 1 79 ? 5.477 0.670 2.999 1.00 87.19 79 LYS A N 1
ATOM 646 C CA . LYS A 1 79 ? 6.558 1.604 2.659 1.00 87.19 79 LYS A CA 1
ATOM 647 C C . LYS A 1 79 ? 6.987 2.437 3.875 1.00 87.19 79 LYS A C 1
ATOM 649 O O . LYS A 1 79 ? 6.136 3.001 4.564 1.00 87.19 79 LYS A O 1
ATOM 654 N N . HIS A 1 80 ? 8.299 2.523 4.111 1.00 83.50 80 HIS A N 1
ATOM 655 C CA . HIS A 1 80 ? 8.913 3.240 5.241 1.00 83.50 80 HIS A CA 1
ATOM 656 C C . HIS A 1 80 ? 8.362 2.844 6.623 1.00 83.50 80 HIS A C 1
ATOM 658 O O . HIS A 1 80 ? 8.271 3.696 7.502 1.00 83.50 80 HIS A O 1
ATOM 664 N N . ASN A 1 81 ? 7.952 1.582 6.814 1.00 83.06 81 ASN A N 1
ATOM 665 C CA . ASN A 1 81 ? 7.347 1.103 8.064 1.00 83.06 81 ASN A CA 1
ATOM 666 C C . ASN A 1 81 ? 6.203 2.004 8.548 1.00 83.06 81 ASN A C 1
ATOM 668 O O . ASN A 1 81 ? 6.070 2.288 9.737 1.00 83.06 81 ASN A O 1
ATOM 672 N N . LYS A 1 82 ? 5.393 2.500 7.605 1.00 89.50 82 LYS A N 1
ATOM 673 C CA . LYS A 1 82 ? 4.281 3.395 7.907 1.00 89.50 82 LYS A CA 1
ATOM 674 C C . LYS A 1 82 ? 3.337 2.749 8.921 1.00 89.50 82 LYS A C 1
ATOM 676 O O . LYS A 1 82 ? 2.759 1.699 8.652 1.00 89.50 82 LYS A O 1
ATOM 681 N N . LYS A 1 83 ? 3.138 3.441 10.040 1.00 92.50 83 LYS A N 1
ATOM 682 C CA . LYS A 1 83 ? 2.275 3.006 11.142 1.00 92.50 83 LYS A CA 1
ATOM 683 C C . LYS A 1 83 ? 0.875 3.582 11.007 1.00 92.50 83 LYS A C 1
ATOM 685 O O . LYS A 1 83 ? 0.666 4.645 10.409 1.00 92.50 83 LYS A O 1
ATOM 690 N N . PHE A 1 84 ? -0.090 2.866 11.564 1.00 93.12 84 PHE A N 1
ATOM 691 C CA . PHE A 1 84 ? -1.507 3.204 11.510 1.00 93.12 84 PHE A CA 1
ATOM 692 C C . PHE A 1 84 ? -2.112 3.120 12.914 1.00 93.12 84 PHE A C 1
ATOM 694 O O . PHE A 1 84 ? -1.612 2.384 13.756 1.00 93.12 84 PHE A O 1
ATOM 701 N N . TYR A 1 85 ? -3.188 3.879 13.139 1.00 94.75 85 TYR A N 1
ATOM 702 C CA . TYR A 1 85 ? -3.973 3.869 14.381 1.00 94.75 85 TYR A CA 1
ATOM 703 C C . TYR A 1 85 ? -3.111 4.029 15.647 1.00 94.75 85 TYR A C 1
ATOM 705 O O . TYR A 1 85 ? -2.350 4.994 15.729 1.00 94.75 85 TYR A O 1
ATOM 713 N N . GLU A 1 86 ? -3.237 3.115 16.608 1.00 94.94 86 GLU A N 1
ATOM 714 C CA . GLU A 1 86 ? -2.563 3.134 17.913 1.00 94.94 86 GLU A CA 1
ATOM 715 C C . GLU A 1 86 ? -1.039 3.156 17.770 1.00 94.94 86 GLU A C 1
ATOM 717 O O . GLU A 1 86 ? -0.400 4.071 18.280 1.00 94.94 86 GLU A O 1
ATOM 722 N N . ALA A 1 87 ? -0.470 2.277 16.937 1.00 92.56 87 ALA A N 1
ATOM 723 C CA . ALA A 1 87 ? 0.974 2.230 16.692 1.00 92.56 87 ALA A CA 1
ATOM 724 C C . ALA A 1 87 ? 1.531 3.553 16.138 1.00 92.56 87 ALA A C 1
ATOM 726 O O . ALA A 1 87 ? 2.686 3.905 16.358 1.00 92.56 87 ALA A O 1
ATOM 727 N N . LYS A 1 88 ? 0.717 4.320 15.399 1.00 94.50 88 LYS A N 1
ATOM 728 C CA . LYS A 1 88 ? 1.112 5.672 14.988 1.00 94.50 88 LYS A CA 1
ATOM 729 C C . LYS A 1 88 ? 1.039 6.646 16.162 1.00 94.50 88 LYS A C 1
ATOM 731 O O . LYS A 1 88 ? 1.912 7.500 16.269 1.00 94.50 88 LYS A O 1
ATOM 736 N N . TYR A 1 89 ? -0.017 6.582 16.969 1.00 94.75 89 TYR A N 1
ATOM 737 C CA . TYR A 1 89 ? -0.226 7.499 18.088 1.00 94.75 89 TYR A CA 1
ATOM 738 C C . TYR A 1 89 ? 0.893 7.385 19.127 1.00 94.75 89 TYR A C 1
ATOM 740 O O . TYR A 1 89 ? 1.443 8.406 19.527 1.00 94.75 89 TYR A O 1
ATOM 748 N N . GLU A 1 90 ? 1.272 6.160 19.486 1.00 95.12 90 GLU A N 1
ATOM 749 C CA . GLU A 1 90 ? 2.303 5.888 20.493 1.00 95.12 90 GLU A CA 1
ATOM 750 C C . GLU A 1 90 ? 3.693 6.365 20.059 1.00 95.12 90 GLU A C 1
ATOM 752 O O . GLU A 1 90 ? 4.450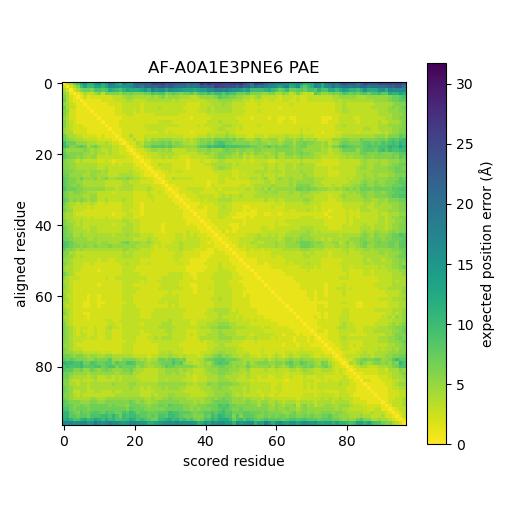 6.905 20.862 1.00 95.12 90 GLU A O 1
ATOM 757 N N . GLU A 1 91 ? 4.022 6.217 18.777 1.00 93.62 91 GLU A N 1
ATOM 758 C CA . GLU A 1 91 ? 5.364 6.521 18.276 1.00 93.62 91 GLU A CA 1
ATOM 759 C C . GLU A 1 91 ? 5.533 7.918 17.688 1.00 93.62 91 GLU A C 1
ATOM 761 O O . GLU A 1 91 ? 6.652 8.322 17.368 1.00 93.62 91 GLU A O 1
ATOM 766 N N . SER A 1 92 ? 4.439 8.656 17.483 1.00 92.12 92 SER A N 1
ATOM 767 C CA . SER A 1 92 ? 4.511 9.976 16.857 1.00 92.12 92 SER A CA 1
ATOM 768 C C . SER A 1 92 ? 5.281 10.951 17.756 1.00 92.12 92 SER A C 1
ATOM 770 O O . SER A 1 92 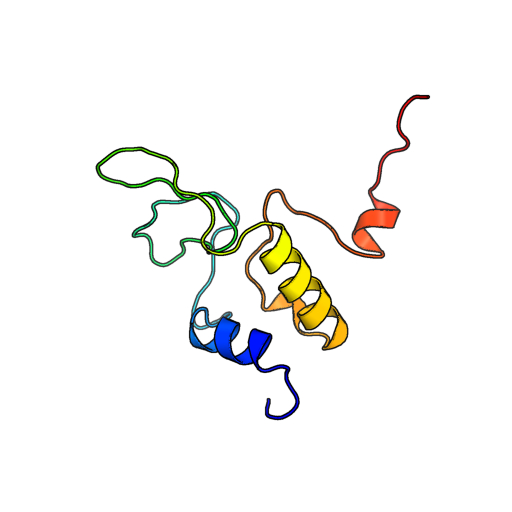? 4.793 11.298 18.835 1.00 92.12 92 SER A O 1
ATOM 772 N N . PRO A 1 93 ? 6.452 11.459 17.321 1.00 92.06 93 PRO A N 1
ATOM 773 C CA . PRO A 1 93 ? 7.186 12.443 18.099 1.00 92.06 93 PRO A CA 1
ATOM 774 C C . PRO A 1 93 ? 6.421 13.769 18.126 1.00 92.06 93 PRO A C 1
ATOM 776 O O . PRO A 1 93 ? 5.788 14.168 17.143 1.00 92.06 93 PRO A O 1
ATOM 779 N N . ARG A 1 94 ? 6.507 14.493 19.247 1.00 92.38 94 ARG A N 1
ATOM 780 C CA . ARG A 1 94 ? 5.984 15.861 19.331 1.00 92.38 94 ARG A CA 1
ATOM 781 C C . ARG A 1 94 ? 6.848 16.771 18.459 1.00 92.38 94 ARG A C 1
ATOM 783 O O . ARG A 1 94 ? 8.052 16.879 18.682 1.00 92.38 94 ARG A O 1
ATOM 790 N N . LEU A 1 95 ? 6.238 17.397 17.455 1.00 92.50 95 LEU A N 1
ATOM 791 C CA . LEU A 1 95 ? 6.930 18.335 16.575 1.00 92.50 95 LEU A CA 1
ATOM 792 C C . LEU A 1 95 ? 7.265 19.623 17.331 1.00 92.50 95 LEU A C 1
ATOM 794 O O . LEU A 1 95 ? 6.514 20.055 18.207 1.00 92.50 95 LEU A O 1
ATOM 798 N N . LYS A 1 96 ? 8.396 20.232 16.976 1.00 92.88 96 LYS A N 1
ATOM 799 C CA . LYS A 1 96 ? 8.788 21.541 17.495 1.00 92.88 96 LYS A CA 1
ATOM 800 C C . LYS A 1 96 ? 7.846 22.606 16.916 1.00 92.88 96 LYS A C 1
ATOM 802 O O . LYS A 1 96 ? 7.682 22.652 15.697 1.00 92.88 96 LYS A O 1
ATOM 807 N N . GLY A 1 97 ? 7.217 23.383 17.800 1.00 85.19 97 GLY A N 1
ATOM 808 C CA . GLY A 1 97 ? 6.391 24.546 17.455 1.00 85.19 97 GLY A CA 1
ATOM 809 C C . GLY A 1 97 ? 7.213 25.777 17.115 1.00 85.19 97 GLY A C 1
ATOM 810 O O . GLY A 1 97 ? 8.402 25.821 17.516 1.00 85.19 97 GLY A O 1
#

Solvent-accessible surface area (backbone atoms only — not comparable to full-atom values): 5910 Å² total; per-residue (Å²): 119,92,86,56,57,67,70,58,53,56,46,41,75,75,52,51,38,74,92,82,38,69,49,40,87,58,68,36,41,63,85,45,91,39,45,34,54,48,31,54,23,30,35,84,84,82,64,47,72,41,78,29,81,37,48,76,68,57,47,49,54,51,45,54,50,26,48,77,72,74,48,42,86,58,51,68,61,50,53,90,72,64,64,58,72,66,66,32,62,78,65,56,75,87,76,86,129

Secondary structure (DSSP, 8-state):
-TTS-HHHHHHHHHS--TTT----SS--BTT-TT--TTS-PBPTTT-PBPPPSS-HHHHHHHHHHHHHTT-GGGSPPPGGG---HHHHHHH-PPPP-

pLDDT: mean 92.57, std 5.79, range [55.88, 96.75]

Radius of gyration: 14.94 Å; Cα contacts (8 Å, |Δi|>4): 109; chains: 1; bounding box: 36×44×37 Å

Foldseek 3Di:
DVPADVLLVVVCVVVPFPPVAAADPDAEEPPDRNHALQDQHAHPPVRDTHDRVQDPVRVVVNQVSCVVVVNNVRHHQHPPNDDDDPRCVVPPDDDDD

Organism: NCBI:txid857566

Mean predicted aligned error: 3.92 Å